Protein AF-A0A0B7J0A6-F1 (afdb_monomer_lite)

pLDDT: mean 74.54, std 14.85, range [36.28, 89.88]

Organism: NCBI:txid109232

Secondary structure (DSSP, 8-state):
--SHHHHHHHHHHHHHHHHHHHHTT-HHHHHHHHHTS---TTPPPTTT---HHHHHHHTT-HHHHHHHHHTT----TTS----

Radius of gyration: 12.95 Å; chains: 1; bounding box: 20×42×33 Å

InterPro domains:
  IPR002110 Ankyrin repeat [PF13637] (18-69)
  IPR002110 Ankyrin repeat [PS50088] (48-80)
  IPR002110 Ankyrin repeat [SM00248] (13-43)
  IPR002110 Ankyrin repeat [SM00248] (48-77)
  IPR036770 Ankyrin repeat-containing domain superfamily [G3DSA:1.25.40.20] (5-83)
  IPR036770 Ankyrin repeat-containing domain superfamily [SSF48403] (15-78)
  IPR051631 Ankyrin repeat and KH/SAM domain-containing protein [PTHR23206] (16-78)

Structure (mmCIF, N/CA/C/O backbone):
data_AF-A0A0B7J0A6-F1
#
_entry.id   AF-A0A0B7J0A6-F1
#
loop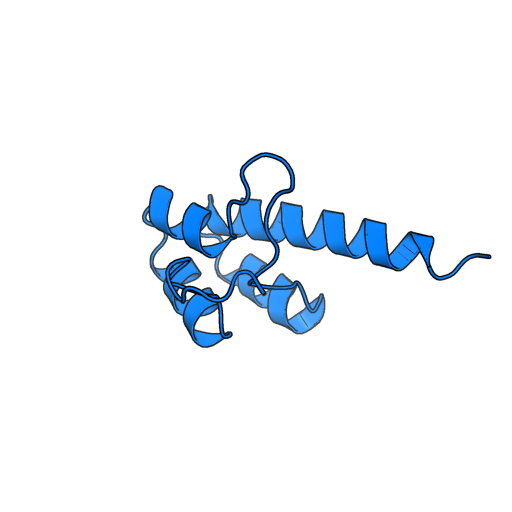_
_atom_site.group_PDB
_atom_site.id
_atom_site.type_symbol
_atom_site.label_atom_id
_atom_site.label_alt_id
_atom_site.label_comp_id
_atom_site.label_asym_id
_atom_site.label_entity_id
_atom_site.label_seq_id
_atom_site.pdbx_PDB_ins_code
_atom_site.Cartn_x
_atom_site.Cartn_y
_atom_site.Cartn_z
_atom_site.occupancy
_atom_site.B_iso_or_equiv
_atom_site.auth_seq_id
_atom_site.auth_comp_id
_atom_site.auth_asym_id
_atom_site.auth_atom_id
_atom_site.pdbx_PDB_model_num
ATOM 1 N N . MET A 1 1 ? -5.173 33.436 -3.158 1.00 44.31 1 MET A N 1
ATOM 2 C CA . MET A 1 1 ? -4.401 32.359 -3.829 1.00 44.31 1 MET A CA 1
ATOM 3 C C . MET A 1 1 ? -3.785 31.377 -2.812 1.00 44.31 1 MET A C 1
ATOM 5 O O . MET A 1 1 ? -2.581 31.167 -2.829 1.00 44.31 1 MET A O 1
ATOM 9 N N . GLY A 1 2 ? -4.582 30.779 -1.913 1.00 46.41 2 GLY A N 1
ATOM 10 C CA . GLY A 1 2 ? -4.055 29.956 -0.802 1.00 46.41 2 GLY A CA 1
ATOM 11 C C . GLY A 1 2 ? -4.544 28.507 -0.744 1.00 46.41 2 GLY A C 1
ATOM 12 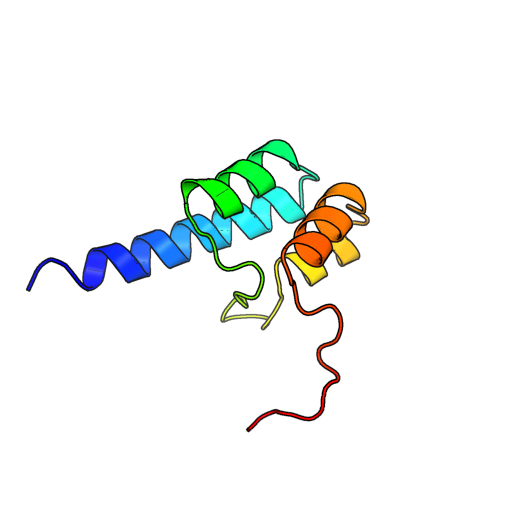O O . GLY A 1 2 ? -4.035 27.745 0.059 1.00 46.41 2 GLY A O 1
ATOM 13 N N . VAL A 1 3 ? -5.508 28.106 -1.580 1.00 46.12 3 VAL A N 1
ATOM 14 C CA . VAL A 1 3 ? -6.230 26.831 -1.373 1.00 46.12 3 VAL A CA 1
ATOM 15 C C . VAL A 1 3 ? -5.791 25.720 -2.339 1.00 46.12 3 VAL A C 1
ATOM 17 O O . VAL A 1 3 ? -5.874 24.544 -2.009 1.00 46.12 3 VAL A O 1
ATOM 20 N N . VAL A 1 4 ? -5.256 26.068 -3.517 1.00 49.78 4 VAL A N 1
ATOM 21 C CA . VAL A 1 4 ? -4.852 25.073 -4.535 1.00 49.78 4 VAL A CA 1
ATOM 22 C C . VAL A 1 4 ? -3.465 24.461 -4.290 1.00 49.78 4 VAL A C 1
ATOM 24 O O . VAL A 1 4 ? -3.240 23.318 -4.676 1.00 49.78 4 VAL A O 1
ATOM 27 N N . ARG A 1 5 ? -2.550 25.167 -3.604 1.00 45.91 5 ARG A N 1
ATOM 28 C CA . ARG A 1 5 ? -1.212 24.634 -3.266 1.00 45.91 5 ARG A CA 1
ATOM 29 C C . ARG A 1 5 ? -1.281 23.520 -2.216 1.00 45.91 5 ARG A C 1
ATOM 31 O O . ARG A 1 5 ? -0.629 22.495 -2.373 1.00 45.91 5 ARG A O 1
ATOM 38 N N . SER A 1 6 ? -2.153 23.666 -1.216 1.00 54.12 6 SER A N 1
ATOM 39 C CA . SER A 1 6 ? -2.273 22.706 -0.112 1.00 54.12 6 SER A CA 1
ATOM 40 C C . SER A 1 6 ? -2.793 21.336 -0.545 1.00 54.12 6 SER A C 1
ATOM 42 O O . SER A 1 6 ? -2.395 20.331 0.030 1.00 54.12 6 SER A O 1
ATOM 44 N N . LEU A 1 7 ? -3.654 21.258 -1.565 1.00 53.28 7 LEU A N 1
ATOM 45 C CA . LEU A 1 7 ? -4.191 19.971 -2.017 1.00 53.28 7 LEU A CA 1
ATOM 46 C C . LEU A 1 7 ? -3.160 19.147 -2.792 1.00 53.28 7 LEU A C 1
ATOM 48 O O . LEU A 1 7 ? -3.134 17.930 -2.636 1.00 53.28 7 LEU A O 1
ATOM 52 N N . ASN A 1 8 ? -2.307 19.778 -3.605 1.00 56.75 8 ASN A N 1
ATOM 53 C CA . ASN A 1 8 ? -1.313 19.048 -4.394 1.00 56.75 8 ASN A CA 1
ATOM 54 C C . ASN A 1 8 ? -0.176 18.504 -3.517 1.00 56.75 8 ASN A C 1
ATOM 56 O O . ASN A 1 8 ? 0.233 17.358 -3.679 1.00 56.75 8 ASN A O 1
ATOM 60 N N . GLU A 1 9 ? 0.271 19.285 -2.533 1.00 59.97 9 GLU A N 1
ATOM 61 C CA . GLU A 1 9 ? 1.273 18.840 -1.557 1.00 59.97 9 GLU A CA 1
ATOM 62 C C . GLU A 1 9 ? 0.721 17.730 -0.653 1.00 59.97 9 GLU A C 1
ATOM 64 O O . GLU A 1 9 ? 1.369 16.702 -0.475 1.00 59.97 9 GLU A O 1
ATOM 69 N N . LEU A 1 10 ? -0.519 17.861 -0.162 1.00 59.84 10 LEU A N 1
ATOM 70 C CA . LEU A 1 10 ? -1.160 16.825 0.656 1.00 59.84 10 LEU A CA 1
ATOM 71 C C . LEU A 1 10 ? -1.376 15.517 -0.129 1.00 59.84 10 LEU A C 1
ATOM 73 O O . LEU A 1 10 ? -1.239 14.420 0.419 1.00 59.84 10 LEU A O 1
ATOM 77 N N . ARG A 1 11 ? -1.688 15.619 -1.428 1.00 62.03 11 ARG A N 1
ATOM 78 C CA . ARG A 1 11 ? -1.807 14.473 -2.343 1.00 62.03 11 ARG A CA 1
ATOM 79 C C . ARG A 1 11 ? -0.460 13.800 -2.601 1.00 62.03 11 ARG A C 1
ATOM 81 O O . ARG A 1 11 ? -0.402 12.574 -2.597 1.00 62.03 11 ARG A O 1
ATOM 88 N N . ALA A 1 12 ? 0.611 14.572 -2.766 1.00 63.78 12 ALA A N 1
ATOM 89 C CA . ALA A 1 12 ? 1.961 14.033 -2.926 1.00 63.78 12 ALA A CA 1
ATOM 90 C C . ALA A 1 12 ? 2.449 13.321 -1.649 1.00 63.78 12 ALA A C 1
ATOM 92 O O . ALA A 1 12 ? 3.002 12.220 -1.727 1.00 63.78 12 ALA A O 1
ATOM 93 N N . VAL A 1 13 ? 2.174 13.898 -0.471 1.00 68.94 13 VAL A N 1
ATOM 94 C CA . VAL A 1 13 ? 2.517 13.304 0.833 1.00 68.94 13 VAL A CA 1
ATOM 95 C C . VAL A 1 13 ? 1.754 11.998 1.054 1.00 68.94 13 VAL A C 1
ATOM 97 O O . VAL A 1 13 ? 2.378 10.955 1.227 1.00 68.94 13 VAL A O 1
ATOM 100 N N . SER A 1 14 ? 0.422 12.019 0.941 1.00 73.19 14 SER A N 1
ATOM 101 C CA . SER A 1 14 ? -0.414 10.821 1.147 1.00 73.19 14 SER A CA 1
ATOM 102 C C . SER A 1 14 ? -0.093 9.682 0.176 1.00 73.19 14 SER A C 1
ATOM 104 O O . SER A 1 14 ? -0.190 8.510 0.534 1.00 73.19 14 SER A O 1
ATOM 106 N N . THR A 1 15 ? 0.341 10.009 -1.039 1.00 72.94 15 THR A N 1
ATOM 107 C CA . THR A 1 15 ? 0.765 9.020 -2.036 1.00 72.94 15 THR A CA 1
ATOM 108 C C . THR A 1 15 ? 2.094 8.392 -1.663 1.00 72.94 15 THR A C 1
ATOM 110 O O . THR A 1 15 ? 2.203 7.170 -1.617 1.00 72.94 15 THR A O 1
ATOM 113 N N . THR A 1 16 ? 3.084 9.211 -1.316 1.00 79.19 16 THR A N 1
ATOM 114 C CA . THR A 1 16 ? 4.397 8.743 -0.852 1.00 79.19 16 THR A CA 1
ATOM 115 C C . THR A 1 16 ? 4.270 7.864 0.399 1.00 79.19 16 THR A C 1
ATOM 117 O O . THR A 1 16 ? 4.918 6.819 0.514 1.00 79.19 16 THR A O 1
ATOM 120 N N . GLU A 1 17 ? 3.379 8.239 1.316 1.00 82.44 17 GLU A N 1
ATOM 121 C CA . GLU A 1 17 ? 3.043 7.449 2.501 1.00 82.44 17 GLU A CA 1
ATOM 122 C C . GLU A 1 17 ? 2.351 6.128 2.132 1.00 82.44 17 GLU A C 1
ATOM 124 O O . GLU A 1 17 ? 2.667 5.090 2.714 1.00 82.44 17 GLU A O 1
ATOM 129 N N . LEU A 1 18 ? 1.461 6.123 1.132 1.00 82.62 18 LEU A N 1
ATOM 130 C CA . LEU A 1 18 ? 0.773 4.912 0.674 1.00 82.62 18 LEU A CA 1
ATOM 131 C C . LEU A 1 18 ? 1.732 3.939 -0.026 1.00 82.62 18 LEU A C 1
ATOM 133 O O . LEU A 1 18 ? 1.626 2.729 0.184 1.00 82.62 18 LEU A O 1
ATOM 137 N N . PHE A 1 19 ? 2.706 4.445 -0.788 1.00 83.25 19 PHE A N 1
ATOM 138 C CA . PHE A 1 19 ? 3.807 3.641 -1.327 1.00 83.25 19 PHE A CA 1
ATOM 139 C C . PHE A 1 19 ? 4.618 3.003 -0.207 1.00 83.25 19 PHE A C 1
ATOM 141 O O . PHE A 1 19 ? 4.816 1.791 -0.203 1.00 83.25 19 PHE A O 1
ATOM 148 N N . SER A 1 20 ? 5.014 3.798 0.785 1.00 84.31 20 SER A N 1
ATOM 149 C CA . SER A 1 20 ? 5.789 3.312 1.928 1.00 84.31 20 SER A CA 1
ATOM 150 C C . SER A 1 20 ? 5.010 2.273 2.742 1.00 84.31 20 SER A C 1
ATOM 152 O O . SER A 1 20 ? 5.566 1.263 3.169 1.00 84.31 20 SER A O 1
ATOM 154 N N . ALA A 1 21 ? 3.700 2.457 2.916 1.00 86.62 21 ALA A N 1
ATOM 155 C CA . ALA A 1 21 ? 2.843 1.464 3.554 1.00 86.62 21 ALA A CA 1
ATOM 156 C C . ALA A 1 21 ? 2.737 0.171 2.726 1.00 86.62 21 ALA A C 1
ATOM 158 O O . ALA A 1 21 ? 2.715 -0.927 3.286 1.00 86.62 21 ALA A O 1
ATOM 159 N N . SER A 1 22 ? 2.718 0.302 1.398 1.00 85.06 22 SER A N 1
ATOM 160 C CA . SER A 1 22 ? 2.664 -0.812 0.448 1.00 85.06 22 SER A CA 1
ATOM 161 C C . SER A 1 22 ? 3.963 -1.607 0.384 1.00 85.06 22 SER A C 1
ATOM 163 O O . SER A 1 22 ? 3.898 -2.820 0.218 1.00 85.06 22 SER A O 1
ATOM 165 N N . THR A 1 23 ? 5.127 -0.981 0.574 1.00 84.62 23 THR A N 1
ATOM 166 C CA . THR A 1 23 ? 6.428 -1.673 0.639 1.00 84.62 23 THR A CA 1
ATOM 167 C C . THR A 1 23 ? 6.693 -2.312 2.004 1.00 84.62 23 THR A C 1
ATOM 169 O O . THR A 1 23 ? 7.300 -3.377 2.067 1.00 84.62 23 THR A O 1
ATOM 172 N N . ASN A 1 24 ? 6.176 -1.730 3.092 1.00 84.88 24 ASN A N 1
ATOM 173 C CA . ASN A 1 24 ? 6.383 -2.214 4.465 1.00 84.88 24 ASN A CA 1
ATOM 174 C C . ASN A 1 24 ? 5.279 -3.158 4.987 1.00 84.88 24 ASN A C 1
ATOM 176 O O . ASN A 1 24 ? 5.223 -3.434 6.185 1.00 84.88 24 ASN A O 1
ATOM 180 N N . ASN A 1 25 ? 4.364 -3.630 4.131 1.00 85.31 25 ASN A N 1
ATOM 181 C CA . ASN A 1 25 ? 3.204 -4.447 4.524 1.00 85.31 25 ASN A CA 1
ATOM 182 C C . ASN A 1 25 ? 2.311 -3.795 5.609 1.00 85.31 25 ASN A C 1
ATOM 184 O O . ASN A 1 25 ? 1.648 -4.473 6.401 1.00 85.31 25 ASN A O 1
ATOM 188 N N . ALA A 1 26 ? 2.287 -2.462 5.673 1.00 88.56 26 ALA A N 1
ATOM 189 C CA . ALA A 1 26 ? 1.639 -1.704 6.736 1.00 88.56 26 ALA A CA 1
ATOM 190 C C . ALA A 1 26 ? 0.145 -1.483 6.442 1.00 88.56 26 ALA A C 1
ATOM 192 O O . ALA A 1 26 ? -0.316 -0.361 6.226 1.00 88.56 26 ALA A O 1
ATOM 193 N N . LEU A 1 27 ? -0.644 -2.563 6.474 1.00 88.62 27 LEU A N 1
ATOM 194 C CA . LEU A 1 27 ? -2.077 -2.546 6.145 1.00 88.62 27 LEU A C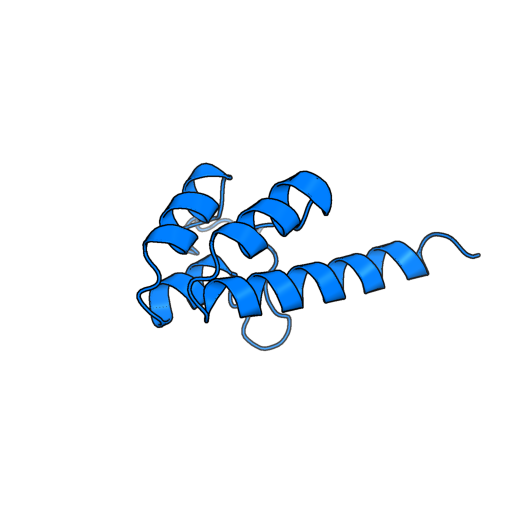A 1
ATOM 195 C C . LEU A 1 27 ? -2.877 -1.490 6.924 1.00 88.62 27 LEU A C 1
ATOM 197 O O . LEU A 1 27 ? -3.755 -0.841 6.362 1.00 88.62 27 LEU A O 1
ATOM 201 N N . LYS A 1 28 ? -2.591 -1.306 8.218 1.00 89.06 28 LYS A N 1
ATOM 202 C CA . LYS A 1 28 ? -3.306 -0.332 9.061 1.00 89.06 28 LYS A CA 1
ATOM 203 C C . LYS A 1 28 ? -3.070 1.109 8.595 1.00 89.06 28 LYS A C 1
ATOM 205 O O . LYS A 1 28 ? -3.999 1.909 8.607 1.00 89.06 28 LYS A O 1
ATOM 210 N N . VAL A 1 29 ? -1.851 1.406 8.148 1.00 87.31 29 VAL A N 1
ATOM 211 C CA . VAL A 1 29 ? -1.479 2.718 7.606 1.00 87.31 29 VAL A CA 1
ATOM 212 C C . VAL A 1 29 ? -2.123 2.914 6.237 1.00 87.31 29 VAL A C 1
ATOM 214 O O . VAL A 1 29 ? -2.760 3.936 6.013 1.00 87.31 29 VAL A O 1
ATOM 217 N N . ALA A 1 30 ? -2.063 1.904 5.362 1.00 87.00 30 ALA A N 1
ATOM 218 C CA . ALA A 1 30 ? -2.734 1.945 4.063 1.00 87.00 30 ALA A CA 1
ATOM 219 C C . ALA A 1 30 ? -4.248 2.192 4.203 1.00 87.00 30 ALA A C 1
ATOM 221 O O . ALA A 1 30 ? -4.805 3.022 3.489 1.00 87.00 30 ALA A O 1
ATOM 222 N N . LYS A 1 31 ? -4.904 1.539 5.174 1.00 88.75 31 LYS A N 1
ATOM 223 C CA . LYS A 1 31 ? -6.322 1.763 5.493 1.00 88.75 31 LYS A CA 1
ATOM 224 C C . LYS A 1 31 ? -6.613 3.201 5.894 1.00 88.75 31 LYS A C 1
ATOM 226 O O . LYS A 1 31 ? -7.487 3.837 5.317 1.00 88.75 31 LYS A O 1
ATOM 231 N N . TRP A 1 32 ? -5.846 3.713 6.851 1.00 88.06 32 TRP A N 1
ATOM 232 C CA . TRP A 1 32 ? -6.001 5.078 7.340 1.00 88.06 32 TRP A CA 1
ATOM 233 C C . TRP A 1 32 ? -5.797 6.114 6.224 1.00 88.06 32 TRP A C 1
ATOM 235 O O . TRP A 1 32 ? -6.591 7.039 6.085 1.00 88.06 32 TRP A O 1
ATOM 245 N N . LEU A 1 33 ? -4.796 5.926 5.361 1.00 85.94 33 LEU A N 1
ATOM 246 C CA . LEU A 1 33 ? -4.536 6.823 4.232 1.00 85.94 33 LEU A CA 1
ATOM 247 C C . LEU A 1 33 ? -5.677 6.825 3.205 1.00 85.94 33 LEU A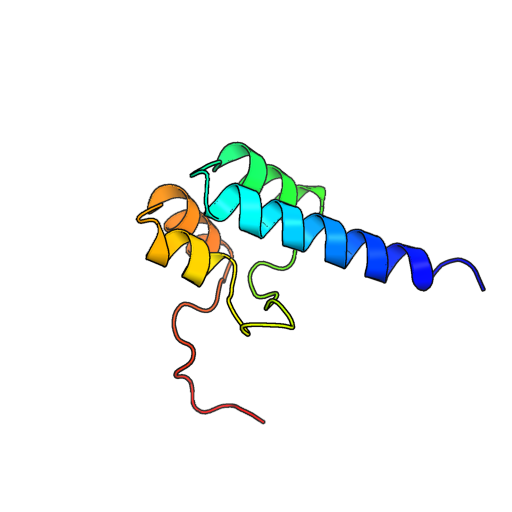 C 1
ATOM 249 O O . LEU A 1 33 ? -6.093 7.884 2.734 1.00 85.94 33 LEU A O 1
ATOM 253 N N . VAL A 1 34 ? -6.215 5.656 2.861 1.00 85.88 34 VAL A N 1
ATOM 254 C CA . VAL A 1 34 ? -7.301 5.557 1.875 1.00 85.88 34 VAL A CA 1
ATOM 255 C C . VAL A 1 34 ? -8.627 6.073 2.442 1.00 85.88 34 VAL A C 1
ATOM 257 O O . VAL A 1 34 ? -9.381 6.744 1.738 1.00 85.88 34 VAL A O 1
ATOM 260 N N . GLU A 1 35 ? -8.925 5.802 3.713 1.00 86.12 35 GLU A N 1
ATOM 261 C CA . GLU A 1 35 ? -10.226 6.125 4.312 1.00 86.12 35 GLU A CA 1
ATOM 262 C C . GLU A 1 35 ? -10.289 7.555 4.862 1.00 86.12 35 GLU A C 1
ATOM 264 O O . GLU A 1 35 ? -11.214 8.291 4.498 1.00 86.12 35 GLU A O 1
ATOM 269 N N . GLU A 1 36 ? -9.285 7.967 5.644 1.00 85.62 36 GLU A N 1
ATOM 270 C CA . GLU A 1 36 ? -9.237 9.271 6.323 1.00 85.62 36 GLU A CA 1
ATOM 271 C C . GLU A 1 36 ? -8.628 10.359 5.439 1.00 85.62 36 GLU A C 1
ATOM 273 O O . GLU A 1 36 ? -9.152 11.468 5.346 1.00 85.62 36 GLU A O 1
ATOM 278 N N . LYS A 1 37 ? -7.516 10.051 4.757 1.00 80.94 37 LYS A N 1
ATOM 279 C CA . LYS A 1 37 ? -6.819 11.019 3.890 1.00 80.94 37 LYS A CA 1
ATOM 280 C C . LYS A 1 37 ? -7.328 11.020 2.452 1.00 80.94 37 LYS A C 1
ATOM 282 O O . LYS A 1 37 ? -6.886 11.860 1.669 1.00 80.94 37 LYS A O 1
ATOM 287 N N . LYS A 1 38 ? -8.251 10.112 2.104 1.00 78.81 38 LYS A N 1
ATOM 288 C CA . LYS A 1 38 ? -8.775 9.934 0.738 1.00 78.81 38 LYS A CA 1
ATOM 289 C C . LYS A 1 38 ? -7.648 9.791 -0.293 1.00 78.81 38 LYS A C 1
ATOM 291 O O . LYS A 1 38 ? -7.739 10.322 -1.401 1.00 78.81 38 LYS A O 1
ATOM 296 N N . ALA A 1 39 ? -6.573 9.095 0.087 1.00 81.56 39 ALA A N 1
ATOM 297 C CA . ALA A 1 39 ? -5.442 8.837 -0.79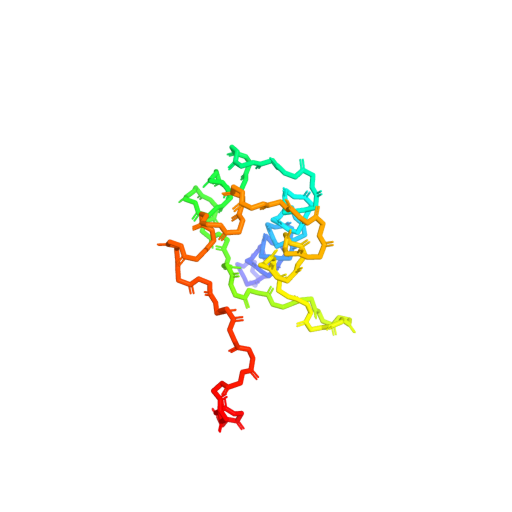2 1.00 81.56 39 ALA A CA 1
ATOM 298 C C . ALA A 1 39 ? -5.909 8.074 -2.038 1.00 81.56 39 ALA A C 1
ATOM 300 O O . ALA A 1 39 ? -6.699 7.130 -1.951 1.00 81.56 39 ALA A O 1
ATOM 301 N N . ASN A 1 40 ? -5.420 8.483 -3.206 1.00 80.00 40 ASN A N 1
ATOM 302 C CA . ASN A 1 40 ? -5.786 7.835 -4.456 1.00 80.00 40 ASN A CA 1
ATOM 303 C C . ASN A 1 40 ? -4.997 6.524 -4.612 1.00 80.00 40 ASN A C 1
ATOM 305 O O . ASN A 1 40 ? -3.784 6.543 -4.807 1.00 80.00 40 ASN A O 1
ATOM 309 N N . VAL A 1 41 ? -5.704 5.393 -4.562 1.00 83.00 41 VAL A N 1
ATOM 310 C CA . VAL A 1 41 ? -5.134 4.038 -4.690 1.00 83.00 41 VAL A CA 1
ATOM 311 C C . VAL A 1 41 ? -4.504 3.759 -6.058 1.00 83.00 41 VAL A C 1
ATOM 313 O O . VAL A 1 41 ? -3.680 2.858 -6.177 1.00 83.00 41 VAL A O 1
ATOM 316 N N . ASN A 1 42 ? -4.866 4.555 -7.067 1.00 78.62 42 ASN A N 1
ATOM 317 C CA . ASN A 1 42 ? -4.359 4.484 -8.436 1.00 78.62 42 ASN A CA 1
ATOM 318 C C . ASN A 1 42 ? -3.330 5.577 -8.738 1.00 78.62 42 ASN A C 1
ATOM 320 O O . ASN A 1 42 ? -3.028 5.821 -9.903 1.00 78.62 42 ASN A O 1
ATOM 324 N N . MET A 1 43 ? -2.823 6.290 -7.724 1.00 74.88 43 MET A N 1
ATOM 325 C CA . MET A 1 43 ? -1.832 7.325 -7.992 1.00 74.88 43 MET A CA 1
ATOM 326 C C . MET A 1 43 ? -0.503 6.696 -8.395 1.00 74.88 43 MET A C 1
ATOM 328 O O . MET A 1 43 ? 0.085 5.930 -7.638 1.00 74.88 43 MET A O 1
ATOM 332 N N . CYS A 1 44 ? -0.027 7.049 -9.582 1.00 71.19 44 CYS A N 1
ATOM 333 C CA . CYS A 1 44 ? 1.263 6.601 -10.069 1.00 71.19 44 CYS A CA 1
ATOM 334 C C . CYS A 1 44 ? 2.373 7.537 -9.584 1.00 71.19 44 CYS A C 1
ATOM 336 O O . CYS A 1 44 ? 2.183 8.751 -9.536 1.00 71.19 44 CYS A O 1
ATOM 338 N N . SER A 1 45 ? 3.546 6.987 -9.272 1.00 68.38 45 SER A N 1
ATOM 339 C CA . SER A 1 45 ? 4.756 7.803 -9.134 1.00 68.38 45 SER A CA 1
ATOM 340 C C . SER A 1 45 ? 5.116 8.424 -10.487 1.00 68.38 45 SER A C 1
ATOM 342 O O . SER A 1 45 ? 5.162 7.708 -11.487 1.00 68.38 45 SER A O 1
ATOM 344 N N . ASP A 1 46 ? 5.438 9.720 -10.524 1.00 61.28 46 ASP A N 1
ATOM 345 C CA . ASP A 1 46 ? 5.901 10.398 -11.745 1.00 61.28 46 ASP A CA 1
ATOM 346 C C . ASP A 1 46 ? 7.143 9.738 -12.370 1.00 61.28 46 ASP A C 1
ATOM 348 O O . ASP A 1 46 ? 7.324 9.777 -13.584 1.00 61.28 46 ASP A O 1
ATOM 352 N N . ILE A 1 47 ? 7.994 9.109 -11.551 1.00 58.97 47 ILE A N 1
ATOM 353 C CA . ILE A 1 47 ? 9.318 8.631 -11.977 1.00 58.97 47 ILE A CA 1
ATOM 354 C C . ILE A 1 47 ? 9.233 7.260 -12.655 1.00 58.97 47 ILE A C 1
ATOM 356 O O . ILE A 1 47 ? 9.859 7.037 -13.687 1.00 58.97 47 ILE A O 1
ATOM 360 N N . PHE A 1 48 ? 8.457 6.337 -12.084 1.00 61.50 48 PHE A N 1
ATOM 361 C CA . PHE A 1 48 ? 8.397 4.945 -12.551 1.00 61.50 48 PHE A CA 1
ATOM 362 C C . PHE A 1 48 ? 7.021 4.533 -13.069 1.00 61.50 48 PHE A C 1
ATOM 364 O O . PHE A 1 48 ? 6.846 3.391 -13.480 1.00 61.50 48 PHE A O 1
ATOM 371 N N . LYS A 1 49 ? 6.030 5.435 -13.018 1.00 69.31 49 LYS A N 1
ATOM 372 C CA . LYS A 1 49 ? 4.608 5.118 -13.227 1.00 69.31 49 LYS A CA 1
ATOM 373 C C . LYS A 1 49 ? 4.122 3.930 -12.384 1.00 69.31 49 LYS A C 1
ATOM 375 O O . LYS A 1 49 ? 3.121 3.299 -12.709 1.00 69.31 49 LYS A O 1
ATOM 380 N N . ASP A 1 50 ? 4.823 3.649 -11.288 1.00 74.94 50 ASP A N 1
ATOM 381 C CA . ASP A 1 50 ? 4.498 2.568 -10.370 1.00 74.94 50 ASP A CA 1
ATOM 382 C C . ASP A 1 50 ? 3.241 2.937 -9.599 1.00 74.94 50 ASP A C 1
ATOM 384 O O . ASP A 1 50 ? 3.112 4.087 -9.189 1.00 74.94 50 ASP A O 1
ATOM 388 N N . THR A 1 51 ? 2.343 1.976 -9.385 1.00 83.50 51 THR A N 1
ATOM 389 C CA . THR A 1 51 ? 1.170 2.120 -8.513 1.00 83.50 51 THR A CA 1
ATOM 390 C C . THR A 1 51 ? 1.462 1.537 -7.125 1.00 83.50 51 THR A C 1
ATOM 392 O O . THR A 1 51 ? 2.318 0.652 -6.996 1.00 83.50 51 THR A O 1
ATOM 395 N N . PRO A 1 52 ? 0.743 1.964 -6.067 1.00 82.12 52 PRO A N 1
ATOM 396 C CA . PRO A 1 52 ? 0.876 1.383 -4.732 1.00 82.12 52 PRO A CA 1
ATOM 397 C C . PRO A 1 52 ? 0.674 -0.134 -4.758 1.00 82.12 52 PRO A C 1
ATOM 399 O O . PRO A 1 52 ? 1.379 -0.881 -4.080 1.00 82.12 52 PRO A O 1
ATOM 402 N N . LEU A 1 53 ? -0.232 -0.595 -5.625 1.00 83.88 53 LEU A N 1
ATOM 403 C CA . LEU A 1 53 ? -0.478 -2.008 -5.862 1.00 83.88 53 LEU A CA 1
ATOM 404 C C . LEU A 1 53 ? 0.733 -2.716 -6.484 1.00 83.88 53 LEU A C 1
ATOM 406 O O . LEU A 1 53 ? 1.091 -3.791 -6.008 1.00 83.88 53 LEU A O 1
ATOM 410 N N . ASN A 1 54 ? 1.405 -2.117 -7.477 1.00 83.31 54 ASN A N 1
ATOM 411 C CA . ASN A 1 54 ? 2.620 -2.706 -8.049 1.00 83.31 54 ASN A CA 1
ATOM 412 C C . ASN A 1 54 ? 3.741 -2.799 -7.006 1.00 83.31 54 ASN A C 1
ATOM 414 O O . ASN A 1 54 ? 4.419 -3.816 -6.903 1.00 83.31 54 ASN A O 1
ATOM 418 N N . SER A 1 55 ? 3.891 -1.775 -6.162 1.00 84.94 55 SER A N 1
ATOM 419 C CA . SER A 1 55 ? 4.847 -1.812 -5.051 1.00 84.94 55 SER A CA 1
ATOM 420 C C . SER A 1 55 ? 4.523 -2.913 -4.039 1.00 84.94 55 SER A C 1
ATOM 422 O O . SER A 1 55 ? 5.429 -3.652 -3.649 1.00 84.94 55 SER A O 1
ATOM 424 N N . ALA A 1 56 ? 3.255 -3.078 -3.651 1.00 86.44 56 ALA A N 1
ATOM 425 C CA . ALA A 1 56 ? 2.837 -4.175 -2.780 1.00 86.44 56 ALA A CA 1
ATOM 426 C C . ALA A 1 56 ? 3.089 -5.547 -3.427 1.00 86.44 56 ALA A C 1
ATOM 428 O O . ALA A 1 56 ? 3.611 -6.444 -2.767 1.00 86.44 56 ALA A O 1
ATOM 429 N N . ALA A 1 57 ? 2.783 -5.698 -4.719 1.00 84.56 57 ALA A N 1
ATOM 430 C CA . ALA A 1 57 ? 2.994 -6.933 -5.469 1.00 84.56 57 ALA A CA 1
ATOM 431 C C . ALA A 1 57 ? 4.484 -7.294 -5.588 1.00 84.56 57 ALA A C 1
ATOM 433 O O . ALA A 1 57 ? 4.861 -8.428 -5.298 1.00 84.56 57 ALA A O 1
ATOM 434 N N . ARG A 1 58 ? 5.348 -6.323 -5.920 1.00 83.25 58 ARG A N 1
ATOM 435 C CA . ARG A 1 58 ? 6.808 -6.511 -6.020 1.00 83.25 58 ARG A CA 1
ATOM 436 C C . ARG A 1 58 ? 7.446 -6.983 -4.717 1.00 83.25 58 ARG A C 1
ATOM 438 O O . ARG A 1 58 ? 8.421 -7.724 -4.757 1.00 83.25 58 ARG A O 1
ATOM 445 N N . HIS A 1 59 ? 6.907 -6.552 -3.579 1.00 84.31 59 HIS A N 1
ATOM 446 C CA . HIS A 1 59 ? 7.415 -6.922 -2.257 1.00 84.31 59 HIS A CA 1
ATOM 447 C C . HIS A 1 59 ? 6.688 -8.134 -1.648 1.00 84.31 59 HIS A C 1
ATOM 449 O O . HIS A 1 59 ? 7.011 -8.531 -0.533 1.00 84.31 59 HIS A O 1
ATOM 455 N N . GLY A 1 60 ? 5.713 -8.732 -2.346 1.00 84.69 60 GLY A N 1
ATOM 456 C CA . GLY A 1 60 ? 4.936 -9.865 -1.828 1.00 84.69 60 GLY A CA 1
ATOM 457 C C . GLY A 1 60 ? 3.993 -9.497 -0.675 1.00 84.69 60 GLY A C 1
ATOM 458 O O . GLY A 1 60 ? 3.623 -10.345 0.134 1.00 84.69 60 GLY A O 1
ATOM 459 N N . ASN A 1 61 ? 3.585 -8.233 -0.573 1.00 89.44 61 ASN A N 1
ATOM 460 C CA . ASN A 1 61 ? 2.720 -7.731 0.494 1.00 89.44 61 ASN A CA 1
ATOM 461 C C . ASN A 1 61 ? 1.242 -7.958 0.161 1.00 89.44 61 ASN A C 1
ATOM 463 O O . ASN A 1 61 ? 0.465 -7.019 -0.032 1.00 89.44 61 ASN A O 1
ATOM 467 N N . TYR A 1 62 ? 0.848 -9.232 0.113 1.00 85.38 62 TYR A N 1
ATOM 468 C CA . TYR A 1 62 ? -0.475 -9.679 -0.340 1.00 85.38 62 TYR A CA 1
ATOM 469 C C . TYR A 1 62 ? -1.635 -9.021 0.413 1.00 85.38 62 TYR A C 1
ATOM 471 O O . TYR A 1 62 ? -2.619 -8.633 -0.203 1.00 85.38 62 TYR A O 1
ATOM 479 N N . LYS A 1 63 ? -1.502 -8.806 1.730 1.00 89.25 63 LYS A N 1
ATOM 480 C CA . LYS A 1 63 ? -2.555 -8.180 2.550 1.00 89.25 63 LYS A CA 1
ATOM 481 C C . LYS A 1 63 ? -2.842 -6.739 2.134 1.00 89.25 63 LYS A C 1
ATOM 483 O O . LYS A 1 63 ? -3.992 -6.304 2.157 1.00 89.25 63 LYS A O 1
ATOM 488 N N . VAL A 1 64 ? -1.795 -5.984 1.795 1.00 88.31 64 VAL A N 1
ATOM 489 C CA . VAL A 1 64 ? -1.949 -4.606 1.314 1.00 88.31 64 VAL A CA 1
ATOM 490 C C . VAL A 1 64 ? -2.463 -4.612 -0.121 1.00 88.31 64 VAL A C 1
ATOM 492 O O . VAL A 1 64 ? -3.359 -3.833 -0.434 1.00 88.31 64 VAL A O 1
ATOM 495 N N . ALA A 1 65 ? -1.971 -5.528 -0.959 1.00 87.56 65 ALA A N 1
ATOM 496 C CA . ALA A 1 65 ? -2.458 -5.700 -2.322 1.00 87.56 65 ALA A CA 1
ATOM 497 C C . ALA A 1 65 ? -3.964 -6.021 -2.359 1.00 87.56 65 ALA A C 1
ATOM 499 O O . ALA A 1 65 ? -4.713 -5.298 -3.006 1.00 87.56 65 ALA A O 1
ATOM 500 N N . GLU A 1 66 ? -4.438 -7.014 -1.600 1.00 88.75 66 GLU A N 1
ATOM 501 C CA . GLU A 1 66 ? -5.868 -7.347 -1.480 1.00 88.75 66 GLU A CA 1
ATOM 502 C C . GLU A 1 66 ? -6.708 -6.144 -1.048 1.00 88.75 66 GLU A C 1
ATOM 504 O O . GLU A 1 66 ? -7.770 -5.886 -1.613 1.00 88.75 66 GLU A O 1
ATOM 509 N N . TYR A 1 67 ? -6.228 -5.376 -0.067 1.00 89.88 67 TYR A N 1
ATOM 510 C CA . TYR A 1 67 ? -6.943 -4.189 0.387 1.00 89.88 67 TYR A CA 1
ATOM 511 C C . TYR A 1 67 ? -7.044 -3.122 -0.704 1.00 89.88 67 TYR A C 1
ATOM 513 O O . TYR A 1 67 ? -8.123 -2.578 -0.929 1.00 89.88 67 TYR A O 1
ATOM 521 N N . LEU A 1 68 ? -5.941 -2.835 -1.398 1.00 87.00 68 LEU A N 1
ATOM 522 C CA . LEU A 1 68 ? -5.923 -1.880 -2.504 1.00 87.00 68 LEU A CA 1
ATOM 523 C C . LEU A 1 68 ? -6.868 -2.325 -3.629 1.00 87.00 68 LEU A C 1
ATOM 525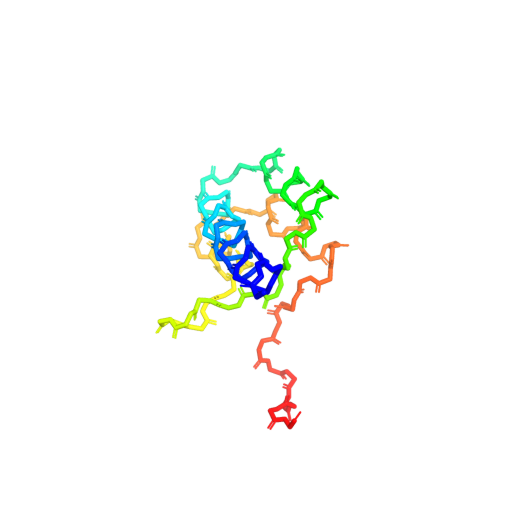 O O . LEU A 1 68 ? -7.654 -1.514 -4.115 1.00 87.00 68 LEU A O 1
ATOM 529 N N . ILE A 1 69 ? -6.872 -3.614 -3.979 1.00 86.31 69 ILE A N 1
ATOM 530 C CA . ILE A 1 69 ? -7.788 -4.200 -4.972 1.00 86.31 69 ILE A CA 1
ATOM 531 C C . ILE A 1 69 ? -9.242 -4.036 -4.527 1.00 86.31 69 ILE A C 1
ATOM 533 O O . ILE A 1 69 ? -10.076 -3.562 -5.295 1.00 86.31 69 ILE A O 1
ATOM 537 N N . SER A 1 70 ? -9.541 -4.331 -3.259 1.00 88.81 70 SER A N 1
ATOM 538 C CA . SER A 1 70 ? -10.871 -4.132 -2.675 1.00 88.81 70 SER A CA 1
ATOM 539 C C . SER A 1 70 ? -11.327 -2.669 -2.698 1.00 88.81 70 SER A C 1
ATOM 541 O O . SER A 1 70 ? -12.528 -2.408 -2.622 1.00 88.81 70 SER A O 1
ATOM 543 N N . LYS A 1 71 ? -10.399 -1.712 -2.785 1.00 86.88 71 LYS A N 1
ATOM 544 C CA . LYS A 1 71 ? -10.681 -0.278 -2.922 1.00 86.88 71 LYS A CA 1
ATOM 545 C C . LYS A 1 71 ? -10.685 0.208 -4.375 1.00 86.88 71 LYS A C 1
ATOM 547 O O . LYS A 1 71 ? -10.810 1.408 -4.596 1.00 86.88 71 LYS A O 1
ATOM 552 N N . GLY A 1 72 ? -10.588 -0.695 -5.352 1.00 82.75 72 GLY A N 1
ATOM 553 C CA . GLY A 1 72 ? -10.621 -0.359 -6.775 1.00 82.75 72 GLY A CA 1
ATOM 554 C C . GLY A 1 72 ? -9.261 0.028 -7.358 1.00 82.75 72 GLY A C 1
ATOM 555 O O . GLY A 1 72 ? -9.203 0.810 -8.309 1.00 82.75 72 GLY A O 1
ATOM 556 N N . ALA A 1 73 ? -8.160 -0.474 -6.788 1.00 82.56 73 ALA A N 1
ATOM 557 C CA . ALA A 1 73 ? -6.852 -0.337 -7.416 1.00 82.56 73 ALA A CA 1
ATOM 558 C C . ALA A 1 73 ? -6.802 -1.110 -8.745 1.00 82.56 73 ALA A C 1
ATOM 560 O O . ALA A 1 73 ? -7.225 -2.264 -8.828 1.00 82.56 73 ALA A O 1
ATOM 561 N N . VAL A 1 74 ? -6.256 -0.476 -9.779 1.00 77.44 74 VAL A N 1
ATOM 562 C CA . VAL A 1 74 ? -6.099 -1.039 -11.118 1.00 77.44 74 VAL A CA 1
ATOM 563 C C . VAL A 1 74 ? -4.987 -2.089 -11.078 1.00 77.44 74 VAL A C 1
ATOM 565 O O . VAL A 1 74 ? -3.805 -1.765 -10.977 1.00 77.44 74 VAL A O 1
ATOM 568 N N . VAL A 1 75 ? -5.389 -3.363 -11.130 1.00 66.81 75 VAL A N 1
ATOM 569 C CA . VAL A 1 75 ? -4.499 -4.544 -11.109 1.00 66.81 75 VAL A CA 1
ATOM 570 C C . VAL A 1 75 ? -3.741 -4.719 -12.418 1.00 66.81 75 VAL A C 1
ATOM 572 O O . VAL A 1 75 ? -2.639 -5.257 -12.430 1.00 66.81 75 VAL A O 1
ATOM 575 N N . ASN A 1 76 ? -4.323 -4.258 -13.521 1.00 60.09 76 ASN A N 1
ATOM 576 C CA . ASN A 1 76 ? -3.802 -4.486 -14.856 1.00 60.09 76 ASN A CA 1
ATOM 577 C C . ASN A 1 76 ? -3.603 -3.142 -15.551 1.00 60.09 76 ASN A C 1
ATOM 579 O O . ASN A 1 76 ? -4.574 -2.483 -15.909 1.00 60.09 76 ASN A O 1
ATOM 583 N N . GLY A 1 77 ? -2.355 -2.768 -15.831 1.00 52.91 77 GLY A N 1
ATOM 584 C CA . GLY A 1 77 ? -2.037 -1.719 -16.809 1.00 52.91 77 GLY A CA 1
ATOM 585 C C . GLY A 1 77 ? -2.303 -2.152 -18.259 1.00 52.91 77 GLY A C 1
ATOM 586 O O . GLY A 1 77 ? -1.648 -1.647 -19.163 1.00 52.91 77 GLY A O 1
ATOM 587 N N . ASN A 1 78 ? -3.194 -3.127 -18.470 1.00 46.38 78 ASN A N 1
ATOM 588 C CA . ASN A 1 78 ? -3.462 -3.766 -19.756 1.00 46.38 78 ASN A CA 1
ATOM 589 C C . ASN A 1 78 ? -4.942 -3.711 -20.157 1.00 46.38 78 ASN A C 1
ATOM 591 O O . ASN A 1 78 ? -5.386 -4.513 -20.975 1.00 46.38 78 ASN A O 1
ATOM 595 N N . ASP A 1 79 ? -5.711 -2.772 -19.605 1.00 49.25 79 ASP A N 1
ATOM 596 C CA . ASP A 1 79 ? -6.824 -2.253 -20.391 1.00 49.25 79 ASP A CA 1
ATOM 597 C C . ASP A 1 79 ? -6.209 -1.231 -21.349 1.00 49.25 79 ASP A C 1
ATOM 599 O O . ASP A 1 79 ? -5.586 -0.262 -20.912 1.00 49.25 79 ASP A O 1
ATOM 603 N N . GLY A 1 80 ? -6.263 -1.510 -22.650 1.00 48.06 80 GLY A N 1
ATOM 604 C CA . GLY A 1 80 ? -5.695 -0.688 -23.721 1.00 48.06 80 GLY A CA 1
ATOM 605 C C . GLY A 1 80 ? -6.409 0.653 -23.898 1.00 48.06 80 GLY A C 1
ATOM 606 O O . GLY A 1 80 ? -6.758 1.026 -25.012 1.00 48.06 80 GLY A O 1
ATOM 607 N N . THR A 1 81 ? -6.638 1.380 -22.815 1.00 46.78 81 THR A N 1
ATOM 608 C CA . THR A 1 81 ? -7.281 2.688 -22.764 1.00 46.78 81 THR A CA 1
ATOM 609 C C . THR A 1 81 ? -6.291 3.705 -22.194 1.00 46.78 81 THR A C 1
ATOM 611 O O . THR A 1 81 ? -6.456 4.269 -21.119 1.00 46.78 81 THR A O 1
ATOM 614 N N . TRP A 1 82 ? -5.213 3.948 -22.949 1.00 49.16 82 TRP A N 1
ATOM 615 C CA . TRP A 1 82 ? -4.464 5.211 -22.892 1.00 49.16 82 TRP A CA 1
ATOM 616 C C . TRP A 1 82 ? -5.172 6.267 -23.757 1.00 49.16 82 TRP A C 1
ATOM 618 O O . TRP A 1 82 ? -4.592 6.768 -24.721 1.00 49.16 82 TRP A O 1
ATOM 628 N N . LEU A 1 83 ? -6.436 6.568 -23.452 1.00 36.28 83 LEU A N 1
ATOM 629 C CA . LEU A 1 83 ? -7.184 7.656 -24.088 1.00 36.28 83 LEU A CA 1
ATOM 630 C C . LEU A 1 83 ? -7.714 8.621 -23.031 1.00 36.28 83 LEU A C 1
ATOM 632 O O . LEU A 1 83 ? -8.338 8.137 -22.062 1.00 36.28 83 LEU A O 1
#

Foldseek 3Di:
DPDVVVVVVLQVVLQVQLLVCLQVLVQVSVVCSCPVVVHDQCDADPPPRDGSLNSNVVNVSVSSNVVSVVVPHDPDPPPPPPD

Sequence (83 aa):
MGVVRSLNELRAVSTTELFSASTNNALKVAKWLVEEKKANVNMCSDIFKDTPLNSAARHGNYKVAEYLISKGAVVNGNDGTWL